Protein AF-A0AA43T2E6-F1 (afdb_monomer_lite)

Sequence (96 aa):
MLLEVAVVFSLVVLASSLAYFTCVEHPRFLGDGKAKGLSLWCACLSMLTALVEFTRLFTTGGIIPMLCGLMWMATAAIWMWIHHSENGSDVDGGAR

Radius of gyration: 15.93 Å; chains: 1; bounding box: 41×24×47 Å

Organism: NCBI:txid630129

Structure (mmCIF, N/CA/C/O backbone):
data_AF-A0AA43T2E6-F1
#
_entry.id   AF-A0AA43T2E6-F1
#
loop_
_atom_site.group_PDB
_atom_site.id
_atom_site.type_symbol
_atom_site.label_atom_id
_atom_site.label_alt_id
_atom_site.label_comp_id
_atom_site.label_asym_id
_atom_site.label_entity_id
_atom_site.label_seq_id
_atom_site.pdbx_PDB_ins_code
_atom_site.Cartn_x
_atom_site.Cartn_y
_atom_site.Cartn_z
_atom_site.occupancy
_atom_site.B_iso_or_equiv
_atom_site.auth_seq_id
_atom_site.auth_comp_id
_atom_site.auth_asym_id
_atom_site.auth_atom_id
_atom_site.pdbx_PDB_model_num
ATOM 1 N N . MET A 1 1 ? -16.432 -7.448 7.338 1.00 67.12 1 MET A N 1
ATOM 2 C CA . MET A 1 1 ? -16.328 -6.298 6.413 1.00 67.12 1 MET A CA 1
ATOM 3 C C . MET A 1 1 ? -14.937 -5.666 6.368 1.00 67.12 1 MET A C 1
ATOM 5 O O . MET A 1 1 ? -14.222 -5.987 5.436 1.00 67.12 1 MET A O 1
ATOM 9 N N . LEU A 1 2 ? -14.484 -4.833 7.323 1.00 69.75 2 LEU A N 1
ATOM 10 C CA . LEU A 1 2 ? -13.178 -4.138 7.179 1.00 69.75 2 LEU A CA 1
ATOM 11 C C . LEU A 1 2 ? -11.959 -5.080 7.068 1.00 69.75 2 LEU A C 1
ATOM 13 O O . LEU A 1 2 ? -11.050 -4.807 6.293 1.00 69.75 2 LEU A O 1
ATOM 17 N N . LEU A 1 3 ? -11.955 -6.202 7.799 1.00 73.69 3 LEU A N 1
ATOM 18 C CA . LEU A 1 3 ? -10.898 -7.221 7.694 1.00 73.69 3 LEU A CA 1
ATOM 19 C C . LEU A 1 3 ? -10.893 -7.907 6.317 1.00 73.69 3 LEU A C 1
ATOM 21 O O . LEU A 1 3 ? -9.833 -8.091 5.736 1.00 73.69 3 LEU A O 1
ATOM 25 N N . GLU A 1 4 ? -12.062 -8.240 5.771 1.00 78.56 4 GLU A N 1
ATOM 26 C CA . GLU A 1 4 ? -12.173 -8.863 4.443 1.00 78.56 4 GLU A CA 1
ATOM 27 C C . GLU A 1 4 ? -11.682 -7.913 3.348 1.00 78.56 4 GLU A C 1
ATOM 29 O O . GLU A 1 4 ? -10.933 -8.319 2.467 1.00 78.56 4 GLU A O 1
ATOM 34 N N . VAL A 1 5 ? -12.034 -6.630 3.451 1.00 76.94 5 VAL A N 1
ATOM 35 C CA . VAL A 1 5 ? -11.578 -5.586 2.527 1.00 76.94 5 VAL A CA 1
ATOM 36 C C . VAL A 1 5 ? -10.054 -5.427 2.581 1.00 76.94 5 VAL A C 1
ATOM 38 O O . VAL A 1 5 ? -9.410 -5.395 1.535 1.00 76.94 5 VAL A O 1
ATOM 41 N N . ALA A 1 6 ? -9.458 -5.404 3.779 1.00 73.56 6 ALA A N 1
ATOM 42 C CA . ALA A 1 6 ? -8.004 -5.340 3.939 1.00 73.56 6 ALA A CA 1
ATOM 43 C C . ALA A 1 6 ? -7.293 -6.562 3.333 1.00 73.56 6 ALA A C 1
ATOM 45 O O . ALA A 1 6 ? -6.271 -6.414 2.662 1.00 73.56 6 ALA A O 1
ATOM 46 N N . VAL A 1 7 ? -7.849 -7.765 3.515 1.00 78.88 7 VAL A N 1
ATOM 47 C CA . VAL A 1 7 ? -7.310 -9.004 2.930 1.00 78.88 7 VAL A CA 1
ATOM 48 C C . VAL A 1 7 ? -7.379 -8.966 1.404 1.00 78.88 7 VAL A C 1
ATOM 50 O O . VAL A 1 7 ? -6.387 -9.271 0.746 1.00 78.88 7 VAL A O 1
ATOM 53 N N . VAL A 1 8 ? -8.511 -8.545 0.833 1.00 81.50 8 VAL A N 1
ATOM 54 C CA . VAL A 1 8 ? -8.670 -8.426 -0.623 1.00 81.50 8 VAL A CA 1
ATOM 55 C C . VAL A 1 8 ? -7.667 -7.428 -1.193 1.00 81.50 8 VAL A C 1
ATOM 57 O O . VAL A 1 8 ? -6.959 -7.766 -2.139 1.00 81.50 8 VAL A O 1
ATOM 60 N N . PHE A 1 9 ? -7.528 -6.239 -0.598 1.00 76.12 9 PHE A N 1
ATOM 61 C CA . PHE A 1 9 ? -6.536 -5.272 -1.068 1.00 76.12 9 PHE A CA 1
ATOM 62 C C . PHE A 1 9 ? -5.105 -5.808 -0.960 1.00 76.12 9 PHE A C 1
ATOM 64 O O . PHE A 1 9 ? -4.333 -5.671 -1.907 1.00 76.12 9 PHE A O 1
ATOM 71 N N . SER A 1 10 ? -4.772 -6.497 0.133 1.00 74.81 10 SER A N 1
ATOM 72 C CA . SER A 1 10 ? -3.453 -7.114 0.322 1.00 74.81 10 SER A CA 1
ATOM 73 C C . SER A 1 10 ? -3.142 -8.154 -0.760 1.00 74.81 10 SER A C 1
ATOM 75 O O . SER A 1 10 ? -2.047 -8.159 -1.321 1.00 74.81 10 SER A O 1
ATOM 77 N N . LEU A 1 11 ? -4.116 -9.010 -1.094 1.00 83.94 11 LEU A N 1
ATOM 78 C CA . LEU A 1 11 ? -3.987 -10.016 -2.152 1.00 83.94 11 LEU A CA 1
ATOM 79 C C . LEU A 1 11 ? -3.811 -9.377 -3.532 1.00 83.94 11 LEU A C 1
ATOM 81 O O . LEU A 1 11 ? -2.978 -9.832 -4.314 1.00 83.94 11 LEU A O 1
ATOM 85 N N . VAL A 1 12 ? -4.558 -8.310 -3.825 1.00 81.44 12 VAL A N 1
ATOM 86 C CA . VAL A 1 12 ? -4.442 -7.589 -5.099 1.00 81.44 12 VAL A CA 1
ATOM 87 C C . VAL A 1 12 ? -3.078 -6.907 -5.214 1.00 81.44 12 VAL A C 1
ATOM 89 O O . VAL A 1 12 ? -2.464 -6.980 -6.279 1.00 81.44 12 VAL A O 1
ATOM 92 N N . VAL A 1 13 ? -2.557 -6.304 -4.138 1.00 78.56 13 VAL A N 1
ATOM 93 C CA . VAL A 1 13 ? -1.203 -5.721 -4.135 1.00 78.56 13 VAL A CA 1
ATOM 94 C C . VAL A 1 13 ? -0.143 -6.799 -4.342 1.00 78.56 13 VAL A C 1
ATOM 96 O O . VAL A 1 13 ? 0.764 -6.603 -5.147 1.00 78.56 13 VAL A O 1
ATOM 99 N N . LEU A 1 14 ? -0.264 -7.956 -3.686 1.00 79.62 14 LEU A N 1
ATOM 100 C CA . LEU A 1 14 ? 0.656 -9.085 -3.869 1.00 79.62 14 LEU A CA 1
ATOM 101 C C . LEU A 1 14 ? 0.638 -9.621 -5.305 1.00 79.62 14 LEU A C 1
ATOM 103 O O . LEU A 1 14 ? 1.696 -9.781 -5.911 1.00 79.62 14 LEU A O 1
ATOM 107 N N . ALA A 1 15 ? -0.547 -9.844 -5.876 1.00 82.88 15 ALA A N 1
ATOM 108 C CA . ALA A 1 15 ? -0.694 -10.298 -7.256 1.00 82.88 15 ALA A CA 1
ATOM 109 C C . ALA A 1 15 ? -0.136 -9.272 -8.255 1.00 82.88 15 ALA A C 1
ATOM 111 O O . ALA A 1 15 ? 0.559 -9.643 -9.198 1.00 82.88 15 ALA A O 1
ATOM 112 N N . SER A 1 16 ? -0.380 -7.981 -8.016 1.00 77.44 16 SER A N 1
ATOM 113 C CA . SER A 1 16 ? 0.149 -6.894 -8.849 1.00 77.44 16 SER A CA 1
ATOM 114 C C . SER A 1 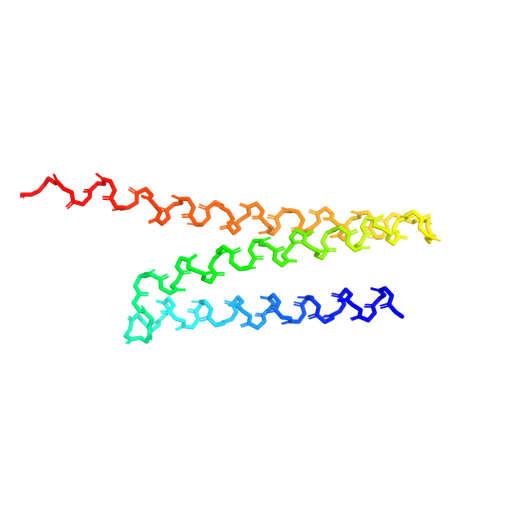16 ? 1.671 -6.772 -8.723 1.00 77.44 16 SER A C 1
ATOM 116 O O . SER A 1 16 ? 2.356 -6.565 -9.718 1.00 77.44 16 SER A O 1
ATOM 118 N N . SER A 1 17 ? 2.225 -6.982 -7.527 1.00 75.56 17 SER A N 1
ATOM 119 C CA . SER A 1 17 ? 3.676 -7.001 -7.298 1.00 75.56 17 SER A CA 1
ATOM 120 C C . SER A 1 17 ? 4.337 -8.174 -8.023 1.00 75.56 17 SER A C 1
ATOM 122 O O . SER A 1 17 ? 5.347 -7.991 -8.695 1.00 75.56 17 SER A O 1
ATOM 124 N N . LEU A 1 18 ? 3.744 -9.369 -7.950 1.00 78.38 18 LEU A N 1
ATOM 125 C CA . LEU A 1 18 ? 4.208 -10.545 -8.693 1.00 78.38 18 LEU A CA 1
ATOM 126 C C . LEU A 1 18 ? 4.125 -10.325 -10.206 1.00 78.38 18 LEU A C 1
ATOM 128 O O . LEU A 1 18 ? 5.059 -10.671 -10.929 1.00 78.38 18 LEU A O 1
ATOM 132 N N . ALA A 1 19 ? 3.044 -9.707 -10.688 1.00 77.44 19 ALA A N 1
ATOM 133 C CA . ALA A 1 19 ? 2.922 -9.314 -12.085 1.00 77.44 19 ALA A CA 1
ATOM 134 C C . ALA A 1 19 ? 4.038 -8.334 -12.478 1.00 77.44 19 ALA A C 1
ATOM 136 O O . ALA A 1 19 ? 4.701 -8.545 -13.484 1.00 77.44 19 ALA A O 1
ATOM 137 N N . TYR A 1 20 ? 4.326 -7.320 -11.661 1.00 70.50 20 TYR A N 1
ATOM 138 C CA . TYR A 1 20 ? 5.427 -6.391 -11.918 1.00 70.50 20 TYR A CA 1
ATOM 139 C C . TYR A 1 20 ? 6.789 -7.102 -11.981 1.00 70.50 20 TYR A C 1
ATOM 141 O O . TYR A 1 20 ? 7.506 -6.940 -12.963 1.00 70.50 20 TYR A O 1
ATOM 149 N N . PHE A 1 21 ? 7.129 -7.946 -11.002 1.00 71.38 21 PHE A N 1
ATOM 150 C CA . PHE A 1 21 ? 8.409 -8.670 -10.996 1.00 71.38 21 PHE A CA 1
ATOM 151 C C . PHE A 1 21 ? 8.553 -9.630 -12.179 1.00 71.38 21 PHE A C 1
ATOM 153 O O . PHE A 1 21 ? 9.588 -9.633 -12.838 1.00 71.38 21 PHE A O 1
ATOM 160 N N . THR A 1 22 ? 7.503 -10.385 -12.510 1.00 72.25 22 THR A N 1
ATOM 161 C CA . THR A 1 22 ? 7.511 -11.257 -13.699 1.00 72.25 22 THR A CA 1
ATOM 162 C C . THR A 1 22 ? 7.662 -10.465 -14.999 1.00 72.25 22 THR A C 1
ATOM 164 O O . THR A 1 22 ? 8.285 -10.947 -15.943 1.00 72.25 22 THR A O 1
ATOM 167 N N . CYS A 1 23 ? 7.155 -9.232 -15.045 1.00 66.50 23 CYS A N 1
ATOM 168 C CA . CYS A 1 23 ? 7.323 -8.330 -16.183 1.00 66.50 23 CYS A CA 1
ATOM 169 C C . CYS A 1 23 ? 8.729 -7.725 -16.270 1.00 66.50 23 CYS A C 1
ATOM 171 O O . CYS A 1 23 ? 9.250 -7.584 -17.373 1.00 66.50 23 CYS A O 1
ATOM 173 N N . VAL A 1 24 ? 9.360 -7.406 -15.137 1.00 64.44 24 VAL A N 1
ATOM 174 C CA . VAL A 1 24 ? 10.758 -6.943 -15.086 1.00 64.44 24 VAL A CA 1
ATOM 175 C C . VAL A 1 24 ? 11.721 -8.067 -15.481 1.00 64.44 24 VAL A C 1
ATOM 177 O O . VAL A 1 24 ? 12.676 -7.829 -16.217 1.00 64.44 24 VAL A O 1
ATOM 180 N N . GLU A 1 25 ? 11.459 -9.301 -15.046 1.00 65.81 25 GLU A N 1
ATOM 181 C CA . GLU A 1 25 ? 12.295 -10.468 -15.364 1.00 65.81 25 GLU A CA 1
ATOM 182 C C . GLU A 1 25 ? 12.105 -10.954 -16.814 1.00 65.81 25 GLU A C 1
ATOM 184 O O . GLU A 1 25 ? 13.025 -11.493 -17.435 1.00 65.81 25 GLU A O 1
ATOM 189 N N . HIS A 1 26 ? 10.937 -10.682 -17.406 1.00 60.91 26 HIS A N 1
ATOM 190 C CA . HIS A 1 26 ? 10.656 -10.893 -18.823 1.00 60.91 26 HIS A CA 1
ATOM 191 C C . HIS A 1 26 ? 10.248 -9.584 -19.527 1.00 60.91 26 HIS A C 1
ATOM 193 O O . HIS A 1 26 ? 9.074 -9.413 -19.881 1.00 60.91 26 HIS A O 1
ATOM 199 N N . PRO A 1 27 ? 11.217 -8.704 -19.862 1.00 54.56 27 PRO A N 1
ATOM 200 C CA . PRO A 1 27 ? 10.961 -7.377 -20.443 1.00 54.56 27 PRO A CA 1
ATOM 201 C C . PRO A 1 27 ? 10.263 -7.410 -21.815 1.00 54.56 27 PRO A C 1
ATOM 203 O O . PRO A 1 27 ? 9.848 -6.385 -22.343 1.00 54.56 27 PRO A O 1
ATOM 206 N N . ARG A 1 28 ? 10.090 -8.596 -22.416 1.00 55.66 28 ARG A N 1
ATOM 207 C CA . ARG A 1 28 ? 9.325 -8.786 -23.658 1.00 55.66 28 ARG A CA 1
ATOM 208 C C . ARG A 1 28 ? 7.806 -8.651 -23.496 1.00 55.66 28 ARG A C 1
ATOM 210 O O . ARG A 1 28 ? 7.131 -8.538 -24.516 1.00 55.66 28 ARG A O 1
ATOM 217 N N . PHE A 1 29 ? 7.257 -8.696 -22.279 1.00 53.97 29 PHE A N 1
ATOM 218 C CA . PHE A 1 29 ? 5.800 -8.757 -22.072 1.00 53.97 29 PHE A CA 1
ATOM 219 C C . PHE A 1 29 ? 5.135 -7.422 -21.711 1.00 53.97 29 PHE A C 1
ATOM 221 O O . PHE A 1 29 ? 3.951 -7.242 -22.009 1.00 53.97 29 PHE A O 1
ATOM 228 N N . LEU A 1 30 ? 5.863 -6.467 -21.126 1.00 54.56 30 LEU A N 1
ATOM 229 C CA . LEU A 1 30 ? 5.329 -5.156 -20.756 1.00 54.56 30 LEU A CA 1
ATOM 230 C C . LEU A 1 30 ? 6.229 -4.055 -21.314 1.00 54.56 30 LEU A C 1
ATOM 232 O O . LEU A 1 30 ? 7.378 -3.937 -20.916 1.00 54.56 30 LEU A O 1
ATOM 236 N N . GLY A 1 31 ? 5.697 -3.233 -22.220 1.00 60.38 31 GLY A N 1
ATOM 237 C CA . GLY A 1 31 ? 6.362 -1.981 -22.587 1.00 60.38 31 GLY A CA 1
ATOM 238 C C . GLY A 1 31 ? 6.440 -1.035 -21.384 1.00 60.38 31 GLY A C 1
ATOM 239 O O . GLY A 1 31 ? 5.548 -1.067 -20.530 1.00 60.38 31 GLY A O 1
ATOM 240 N N . ASP A 1 32 ? 7.463 -0.178 -21.347 1.00 62.62 32 ASP A N 1
ATOM 241 C CA . ASP A 1 32 ? 7.821 0.681 -20.203 1.00 62.62 32 ASP A CA 1
ATOM 242 C C . ASP A 1 32 ? 6.633 1.459 -19.602 1.00 62.62 32 ASP A C 1
ATOM 244 O O . ASP A 1 32 ? 6.504 1.595 -18.386 1.00 62.62 32 ASP A O 1
ATOM 248 N N . GLY A 1 33 ? 5.673 1.893 -20.428 1.00 63.09 33 GLY A N 1
ATOM 249 C CA . GLY A 1 33 ? 4.472 2.596 -19.957 1.00 63.09 33 GLY A CA 1
ATOM 250 C C . GLY A 1 33 ? 3.523 1.755 -19.086 1.00 63.09 33 GLY A C 1
ATOM 251 O O . GLY A 1 33 ? 2.844 2.296 -18.214 1.00 63.09 33 GLY A O 1
ATOM 252 N N . LYS A 1 34 ? 3.469 0.430 -19.280 1.00 67.19 34 LYS A N 1
ATOM 253 C CA . LYS A 1 34 ? 2.624 -0.461 -18.465 1.00 67.19 34 LYS A CA 1
ATOM 254 C C . LYS A 1 34 ? 3.264 -0.796 -17.120 1.00 67.19 34 LYS A C 1
ATOM 256 O O . LYS A 1 34 ? 2.526 -0.953 -16.151 1.00 67.19 34 LYS A O 1
ATOM 261 N N . ALA A 1 35 ? 4.595 -0.869 -17.052 1.00 67.38 35 ALA A N 1
ATOM 262 C CA . ALA A 1 35 ? 5.323 -1.069 -15.797 1.00 67.38 35 ALA A CA 1
ATOM 263 C C . ALA A 1 35 ? 5.133 0.138 -14.862 1.00 67.38 35 ALA A C 1
ATOM 265 O O . ALA A 1 35 ? 4.722 -0.040 -13.714 1.00 67.38 35 ALA A O 1
ATOM 266 N N . LYS A 1 36 ? 5.241 1.359 -15.410 1.00 69.00 36 LYS A N 1
ATOM 267 C CA . LYS A 1 36 ? 4.946 2.620 -14.703 1.00 69.00 36 LYS A CA 1
ATOM 268 C C . LYS A 1 36 ? 3.512 2.707 -14.180 1.00 69.00 36 LYS A C 1
ATOM 270 O O . LYS A 1 36 ? 3.270 3.165 -13.064 1.00 69.00 36 LYS A O 1
ATOM 275 N N . GLY A 1 37 ? 2.541 2.275 -14.986 1.00 72.31 37 GLY A N 1
ATOM 276 C CA . GLY A 1 37 ? 1.139 2.226 -14.565 1.00 72.31 37 GLY A CA 1
ATOM 277 C C . GLY A 1 37 ? 0.913 1.237 -13.420 1.00 72.31 37 GLY A C 1
ATOM 278 O O . GLY A 1 37 ? 0.163 1.532 -12.490 1.00 72.31 37 GLY A O 1
ATOM 279 N N . LEU A 1 38 ? 1.599 0.090 -13.455 1.00 75.25 38 LEU A N 1
ATOM 280 C CA . LEU A 1 38 ? 1.538 -0.917 -12.397 1.00 75.25 38 LEU A CA 1
ATOM 281 C C . LEU A 1 38 ? 2.188 -0.434 -11.095 1.00 75.25 38 LEU A C 1
ATOM 283 O O . LEU A 1 38 ? 1.629 -0.681 -10.028 1.00 75.25 38 LEU A O 1
ATOM 287 N N . SER A 1 39 ? 3.317 0.281 -11.166 1.00 75.69 39 SER A N 1
ATOM 288 C CA . SER A 1 39 ? 3.983 0.818 -9.974 1.00 75.69 39 SER A CA 1
ATOM 289 C C . SER A 1 39 ? 3.119 1.863 -9.259 1.00 75.69 39 SER A C 1
ATOM 291 O O . SER A 1 39 ? 2.937 1.787 -8.040 1.00 75.69 39 SER A O 1
ATOM 293 N N . LEU A 1 40 ? 2.469 2.761 -10.010 1.00 78.06 40 LEU A N 1
ATOM 294 C CA . LEU A 1 40 ? 1.501 3.717 -9.458 1.00 78.06 40 LEU A CA 1
ATOM 295 C C . LEU A 1 40 ? 0.254 3.015 -8.889 1.00 78.06 40 LEU A C 1
ATOM 297 O O . LEU A 1 40 ? -0.223 3.364 -7.809 1.00 78.06 40 LEU A O 1
ATOM 301 N N . TRP A 1 41 ? -0.253 1.992 -9.584 1.00 79.38 41 TRP A N 1
ATOM 302 C CA . TRP A 1 41 ? -1.396 1.196 -9.131 1.00 79.38 41 TRP A CA 1
ATOM 303 C C . TRP A 1 41 ? -1.118 0.509 -7.786 1.00 79.38 41 TRP A C 1
ATOM 305 O O . TRP A 1 41 ? -1.924 0.600 -6.857 1.00 79.38 41 TRP A O 1
ATOM 315 N N . CYS A 1 42 ? 0.057 -0.110 -7.643 1.00 79.06 42 CYS A N 1
ATOM 316 C CA . CYS A 1 42 ? 0.503 -0.719 -6.393 1.00 79.06 42 CYS A CA 1
ATOM 317 C C . CYS A 1 42 ? 0.677 0.306 -5.259 1.00 79.06 42 CYS A C 1
ATOM 319 O O . CYS A 1 42 ? 0.315 0.009 -4.115 1.00 79.06 42 CYS A O 1
ATOM 321 N N . ALA A 1 43 ? 1.172 1.515 -5.555 1.00 82.25 43 ALA A N 1
ATOM 322 C CA . ALA A 1 43 ? 1.264 2.600 -4.576 1.00 82.25 43 ALA A CA 1
ATOM 323 C C . ALA A 1 43 ? -0.122 3.031 -4.068 1.00 82.25 43 ALA A C 1
ATOM 3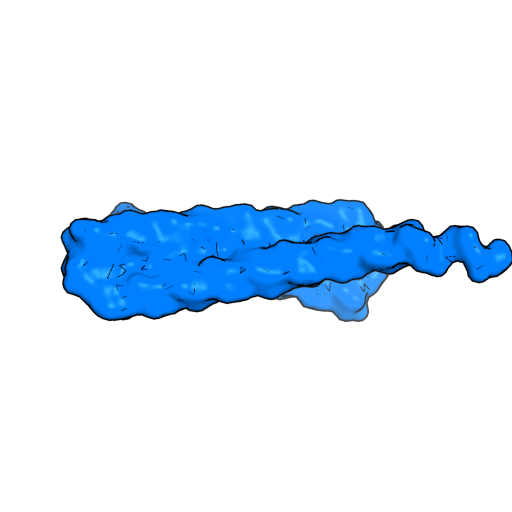25 O O . ALA A 1 43 ? -0.345 3.097 -2.856 1.00 82.25 43 ALA A O 1
ATOM 326 N N . CYS A 1 44 ? -1.073 3.265 -4.981 1.00 81.88 44 CYS A N 1
ATOM 327 C CA . CYS A 1 44 ? -2.441 3.654 -4.638 1.00 81.88 44 CYS A CA 1
ATOM 328 C C . CYS A 1 44 ? -3.151 2.587 -3.799 1.00 81.88 44 CYS A C 1
ATOM 330 O O . CYS A 1 44 ? -3.758 2.909 -2.778 1.00 81.88 44 CYS A O 1
ATOM 332 N N . LEU A 1 45 ? -3.048 1.314 -4.187 1.00 81.06 45 LEU A N 1
ATOM 333 C CA . LEU A 1 45 ? -3.644 0.220 -3.423 1.00 81.06 45 LEU A CA 1
ATOM 334 C C . LEU A 1 45 ? -3.012 0.077 -2.035 1.00 81.06 45 LEU A C 1
ATOM 336 O O . LEU A 1 45 ? -3.734 -0.127 -1.065 1.00 81.06 45 LEU A O 1
ATOM 340 N N . SER A 1 46 ? -1.695 0.250 -1.912 1.00 83.44 46 SER A N 1
ATOM 341 C CA . SER A 1 46 ? -1.013 0.218 -0.612 1.00 83.44 46 SER A CA 1
ATOM 342 C C . SER A 1 46 ? -1.492 1.349 0.310 1.00 83.44 46 SER A C 1
ATOM 344 O O . SER A 1 46 ? -1.749 1.107 1.488 1.00 83.44 46 SER A O 1
ATOM 346 N N . MET A 1 47 ? -1.711 2.561 -0.218 1.00 83.19 47 MET A N 1
ATOM 347 C CA . MET A 1 47 ? -2.308 3.662 0.556 1.00 83.19 47 MET A CA 1
ATOM 348 C C . MET A 1 47 ? -3.752 3.368 0.981 1.00 83.19 47 MET A C 1
ATOM 350 O O . MET A 1 47 ? -4.121 3.645 2.122 1.00 83.19 47 MET A O 1
ATOM 354 N N . LEU A 1 48 ? -4.570 2.788 0.096 1.00 82.38 48 LEU A N 1
ATOM 355 C CA . LEU A 1 48 ? -5.943 2.398 0.433 1.00 82.38 48 LEU A CA 1
ATOM 356 C C . LEU A 1 48 ? -5.967 1.333 1.538 1.00 82.38 48 LEU A C 1
ATOM 358 O O . LEU A 1 48 ? -6.735 1.469 2.490 1.00 82.38 48 LEU A O 1
ATOM 362 N N . THR A 1 49 ? -5.090 0.327 1.476 1.00 79.88 49 THR A N 1
ATOM 363 C CA . THR A 1 49 ? -4.963 -0.682 2.540 1.00 79.88 49 THR A CA 1
ATOM 364 C C . THR A 1 49 ? -4.518 -0.053 3.859 1.00 79.88 49 THR A C 1
ATOM 366 O O . THR A 1 49 ? -5.088 -0.365 4.904 1.00 79.88 49 THR A O 1
ATOM 369 N N . ALA A 1 50 ? -3.563 0.885 3.824 1.00 83.50 50 ALA A N 1
ATOM 370 C CA . ALA A 1 50 ? -3.138 1.622 5.010 1.00 83.50 50 ALA A CA 1
ATOM 371 C C . ALA A 1 50 ? -4.306 2.388 5.649 1.00 83.50 50 ALA A C 1
ATOM 373 O O . ALA A 1 50 ? -4.512 2.296 6.857 1.00 83.50 50 ALA A O 1
ATOM 374 N N . LEU A 1 51 ? -5.113 3.094 4.849 1.00 83.50 51 LEU A N 1
ATOM 375 C CA . LEU A 1 51 ? -6.296 3.815 5.329 1.00 83.50 51 LEU A CA 1
ATOM 376 C C . LEU A 1 51 ? -7.332 2.880 5.958 1.00 83.50 51 LEU A C 1
ATOM 378 O O . LEU A 1 51 ? -7.914 3.224 6.988 1.00 83.50 51 LEU A O 1
ATOM 382 N N . VAL A 1 52 ? -7.546 1.693 5.385 1.00 83.75 52 VAL A N 1
ATOM 383 C CA . VAL A 1 52 ? -8.444 0.683 5.965 1.00 83.75 52 VAL A CA 1
ATOM 384 C C . VAL A 1 52 ? -7.912 0.210 7.317 1.00 83.75 52 VAL A C 1
ATOM 386 O O . VAL A 1 52 ? -8.674 0.164 8.280 1.00 83.75 52 VAL A O 1
ATOM 389 N N . GLU A 1 53 ? -6.617 -0.078 7.435 1.00 82.31 53 GLU A N 1
ATOM 390 C CA . GLU A 1 53 ? -5.996 -0.511 8.694 1.00 82.31 53 GLU A CA 1
ATOM 391 C C . GLU A 1 53 ? -5.981 0.601 9.758 1.00 82.31 53 GLU A C 1
ATOM 393 O O . GLU A 1 53 ? -6.298 0.346 10.921 1.00 82.31 53 GLU A O 1
ATOM 398 N N . PHE A 1 54 ? -5.758 1.861 9.374 1.00 80.44 54 PHE A N 1
ATOM 399 C CA . PHE A 1 54 ? -5.934 3.002 10.280 1.00 80.44 54 PHE A CA 1
ATOM 400 C C . PHE A 1 54 ? -7.398 3.202 10.680 1.00 80.44 54 PHE A C 1
ATOM 402 O O . PHE A 1 54 ? -7.686 3.492 11.834 1.00 80.44 54 PHE A O 1
ATOM 409 N N . THR A 1 55 ? -8.355 2.982 9.780 1.00 82.31 55 THR A N 1
ATOM 410 C CA . THR A 1 55 ? -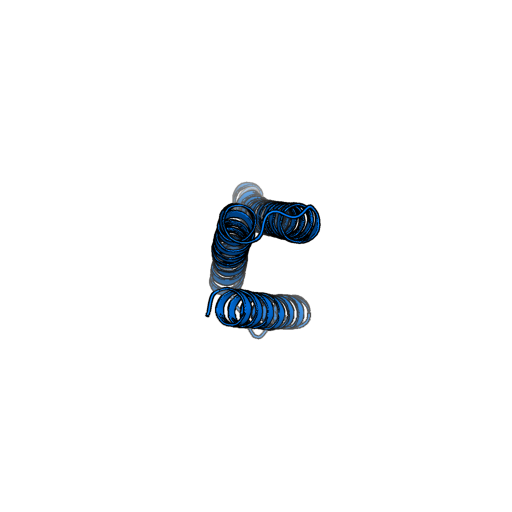9.783 3.006 10.143 1.00 82.31 55 THR A CA 1
ATOM 411 C C . THR A 1 55 ? -10.098 1.884 11.136 1.00 82.31 55 THR A C 1
ATOM 413 O O . THR A 1 55 ? -10.818 2.083 12.117 1.00 82.31 55 THR A O 1
ATOM 416 N N . ARG A 1 56 ? -9.488 0.707 10.949 1.00 75.88 56 ARG A N 1
ATOM 417 C CA . ARG A 1 56 ? -9.593 -0.407 11.895 1.00 75.88 56 ARG A CA 1
ATOM 418 C C . ARG A 1 56 ? -9.002 -0.063 13.256 1.00 75.88 56 ARG A C 1
ATOM 420 O O . ARG A 1 56 ? -9.632 -0.425 14.249 1.00 75.88 56 ARG A O 1
ATOM 427 N N . LEU A 1 57 ? -7.893 0.679 13.321 1.00 81.12 57 LEU A N 1
ATOM 428 C CA . LEU A 1 57 ? -7.329 1.208 14.569 1.00 81.12 57 LEU A CA 1
ATOM 429 C C . LEU A 1 57 ? -8.389 1.937 15.401 1.00 81.12 57 LEU A C 1
ATOM 431 O O . LEU A 1 57 ? -8.550 1.628 16.579 1.00 81.12 57 LEU A O 1
ATOM 435 N N . PHE A 1 58 ? -9.139 2.854 14.782 1.00 76.62 58 PHE A N 1
ATOM 436 C CA . PHE A 1 58 ? -10.178 3.625 15.470 1.00 76.62 58 PHE A CA 1
ATOM 437 C C . PHE A 1 58 ? -11.353 2.758 15.937 1.00 76.62 58 PHE A C 1
ATOM 439 O O . PHE A 1 58 ? -11.948 3.047 16.969 1.00 76.62 58 PHE A O 1
ATOM 446 N N . THR A 1 59 ? -11.679 1.686 15.206 1.00 77.88 59 THR A N 1
ATOM 447 C CA . THR A 1 59 ? -12.801 0.793 15.564 1.00 77.88 59 THR A CA 1
ATOM 448 C C . THR A 1 59 ? -12.453 -0.285 16.590 1.00 77.88 59 THR A C 1
ATOM 450 O O . THR A 1 59 ? -13.302 -0.649 17.395 1.00 77.88 59 THR A O 1
ATOM 453 N N . THR A 1 60 ? -11.234 -0.829 16.553 1.00 72.31 60 THR A N 1
ATOM 454 C CA . THR A 1 60 ? -10.843 -1.999 17.361 1.00 72.31 60 THR A CA 1
ATOM 455 C C . THR A 1 60 ? -9.853 -1.677 18.471 1.00 72.31 60 THR A C 1
ATOM 457 O O . THR A 1 60 ? -9.735 -2.484 19.383 1.00 72.31 60 THR A O 1
ATOM 460 N N . GLY A 1 61 ? -9.184 -0.517 18.427 1.00 64.81 61 GLY A N 1
ATOM 461 C CA . GLY A 1 61 ? -8.238 -0.073 19.451 1.00 64.81 61 GLY A CA 1
ATOM 462 C C . GLY A 1 61 ? -7.111 -1.081 19.682 1.00 64.81 61 GLY A C 1
ATOM 463 O O . GLY A 1 61 ? -7.187 -1.910 20.582 1.00 64.81 61 GLY A O 1
ATOM 464 N N . GLY A 1 62 ? -6.037 -1.023 18.890 1.00 77.38 62 GLY A N 1
ATOM 465 C CA . GLY A 1 62 ? -4.929 -1.965 19.061 1.00 77.38 62 GLY A CA 1
ATOM 466 C C . GLY A 1 62 ? -3.654 -1.590 18.319 1.00 77.38 62 GLY A C 1
ATOM 467 O O . GLY A 1 62 ? -3.681 -0.954 17.276 1.00 77.38 62 GLY A O 1
ATOM 468 N N . ILE A 1 63 ? -2.511 -2.035 18.834 1.00 82.19 63 ILE A N 1
ATOM 469 C CA . ILE A 1 63 ? -1.194 -1.761 18.233 1.00 82.19 63 ILE A CA 1
ATOM 470 C C . ILE A 1 63 ? -1.026 -2.500 16.892 1.00 82.19 63 ILE A C 1
ATOM 472 O O . ILE A 1 63 ? -0.373 -2.001 15.982 1.00 82.19 63 ILE A O 1
ATOM 476 N N . ILE A 1 64 ? -1.661 -3.665 16.735 1.00 79.31 64 ILE A N 1
ATOM 477 C CA . ILE A 1 64 ? -1.561 -4.500 15.527 1.00 79.31 64 ILE A CA 1
ATOM 478 C C . ILE A 1 64 ? -2.036 -3.761 14.257 1.00 79.31 64 ILE A C 1
ATOM 480 O O . ILE A 1 64 ? -1.245 -3.673 13.316 1.00 79.31 64 ILE A O 1
ATOM 484 N N . PRO A 1 65 ? -3.253 -3.180 14.197 1.00 77.19 65 PRO A N 1
ATOM 485 C CA . PRO A 1 65 ? -3.683 -2.408 13.026 1.00 77.19 65 PRO A CA 1
ATOM 486 C C . PRO A 1 65 ? -2.831 -1.151 12.785 1.00 77.19 65 PRO A C 1
ATOM 488 O O . PRO A 1 65 ? -2.657 -0.748 11.638 1.00 77.19 65 PRO A O 1
ATOM 491 N N . MET A 1 66 ? -2.228 -0.566 13.830 1.00 77.94 66 MET A N 1
ATOM 492 C CA . MET A 1 66 ? -1.290 0.556 13.676 1.00 77.94 66 MET A CA 1
ATOM 493 C C . MET A 1 66 ? -0.027 0.134 12.920 1.00 77.94 66 MET A C 1
ATOM 495 O O . MET A 1 66 ? 0.355 0.772 11.941 1.00 77.94 66 MET A O 1
ATOM 499 N N . LEU A 1 67 ? 0.613 -0.951 13.367 1.00 83.19 67 LEU A N 1
ATOM 500 C CA . LEU A 1 67 ? 1.823 -1.485 12.740 1.00 83.19 67 LEU A CA 1
ATOM 501 C C . LEU A 1 67 ? 1.540 -1.963 11.312 1.00 83.19 67 LEU A C 1
ATOM 503 O O . LEU A 1 67 ? 2.344 -1.723 10.415 1.00 83.19 67 LEU A O 1
ATOM 507 N N . CYS A 1 68 ? 0.374 -2.574 11.093 1.00 82.12 68 CYS A N 1
ATOM 508 C CA . CYS A 1 68 ? -0.082 -2.983 9.770 1.00 82.12 68 CYS A CA 1
ATOM 509 C C . CYS A 1 68 ? -0.247 -1.772 8.836 1.00 82.12 68 CYS A C 1
ATOM 511 O O . CYS A 1 68 ? 0.312 -1.758 7.742 1.00 82.12 68 CYS A O 1
ATOM 513 N N . GLY A 1 69 ? -0.932 -0.712 9.282 1.00 82.56 69 GLY A N 1
ATOM 514 C CA . GLY A 1 69 ? -1.085 0.523 8.509 1.00 82.56 69 GLY A CA 1
ATOM 515 C C . GLY A 1 69 ? 0.252 1.187 8.161 1.00 82.56 69 GLY A C 1
ATOM 516 O O . GLY A 1 69 ? 0.455 1.610 7.024 1.00 82.56 69 GLY A O 1
ATOM 517 N N . LEU A 1 70 ? 1.200 1.216 9.105 1.00 84.88 70 LEU A N 1
ATOM 518 C CA . LEU A 1 70 ? 2.555 1.732 8.870 1.00 84.88 70 LEU A CA 1
ATOM 519 C C . LEU A 1 70 ? 3.338 0.893 7.853 1.00 84.88 70 LEU A C 1
ATOM 521 O O . LEU A 1 70 ? 4.023 1.459 7.002 1.00 84.88 70 LEU A O 1
ATOM 525 N N . MET A 1 71 ? 3.215 -0.435 7.903 1.00 87.94 71 MET A N 1
ATOM 526 C CA . MET A 1 71 ? 3.828 -1.329 6.918 1.00 87.94 71 MET A CA 1
ATOM 527 C C . MET A 1 71 ? 3.321 -1.014 5.505 1.00 87.94 71 MET A C 1
ATOM 529 O O . MET A 1 71 ? 4.126 -0.848 4.594 1.00 87.94 71 MET A O 1
ATOM 533 N N . TRP A 1 72 ? 2.009 -0.835 5.333 1.00 84.62 72 TRP A N 1
ATOM 534 C CA . TRP A 1 72 ? 1.418 -0.484 4.038 1.00 84.62 72 TRP A CA 1
ATOM 535 C C . TRP A 1 72 ? 1.821 0.908 3.543 1.00 84.62 72 TRP A C 1
ATOM 537 O O . TRP A 1 72 ? 2.036 1.091 2.344 1.00 84.62 72 TRP A O 1
ATOM 547 N N . MET A 1 73 ? 2.004 1.875 4.446 1.00 85.94 73 MET A N 1
ATOM 548 C CA . MET A 1 73 ? 2.573 3.181 4.091 1.00 85.94 73 MET A CA 1
ATOM 549 C C . MET A 1 73 ? 4.023 3.067 3.614 1.00 85.94 73 MET A C 1
ATOM 551 O O . MET A 1 73 ? 4.393 3.707 2.630 1.00 85.94 73 MET A O 1
ATOM 555 N N . ALA A 1 74 ? 4.839 2.228 4.259 1.00 86.25 74 ALA A N 1
ATOM 556 C CA . ALA A 1 74 ? 6.198 1.958 3.802 1.00 86.25 74 ALA A CA 1
ATOM 557 C C . ALA A 1 74 ? 6.194 1.289 2.417 1.00 86.25 74 ALA A C 1
ATOM 559 O O . ALA A 1 74 ? 6.950 1.693 1.537 1.00 86.25 74 ALA A O 1
ATOM 560 N N . THR A 1 75 ? 5.293 0.331 2.177 1.00 81.75 75 THR A N 1
ATOM 561 C CA . THR A 1 75 ? 5.111 -0.293 0.858 1.00 81.75 75 THR A CA 1
ATOM 562 C C . THR A 1 75 ? 4.700 0.727 -0.207 1.00 81.75 75 THR A C 1
ATOM 564 O O . THR A 1 75 ? 5.277 0.733 -1.293 1.00 81.75 75 THR A O 1
ATOM 567 N N . ALA A 1 76 ? 3.770 1.638 0.099 1.00 81.75 76 ALA A N 1
ATOM 568 C CA . ALA A 1 76 ? 3.399 2.731 -0.800 1.00 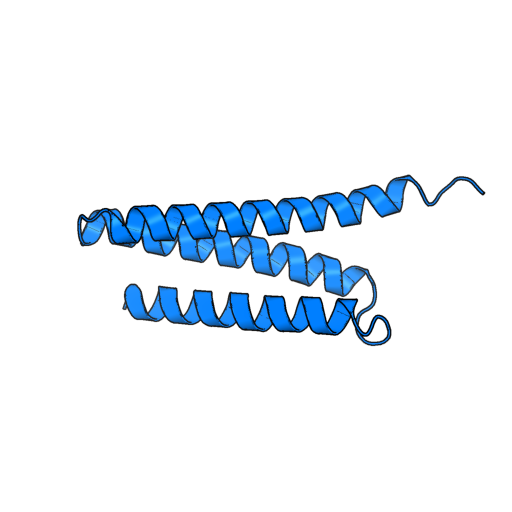81.75 76 ALA A CA 1
ATOM 569 C C . ALA A 1 76 ? 4.592 3.647 -1.119 1.00 81.75 76 ALA A C 1
ATOM 571 O O . ALA A 1 76 ? 4.787 4.014 -2.275 1.00 81.75 76 ALA A O 1
ATOM 572 N N . ALA A 1 77 ? 5.411 3.982 -0.117 1.00 84.44 77 ALA A N 1
ATOM 573 C CA . ALA A 1 77 ? 6.608 4.798 -0.306 1.00 84.44 77 ALA A CA 1
ATOM 574 C C . ALA A 1 77 ? 7.645 4.105 -1.204 1.00 84.44 77 ALA A C 1
ATOM 576 O O . ALA A 1 77 ? 8.225 4.754 -2.071 1.00 84.44 77 ALA A O 1
ATOM 577 N N . ILE A 1 78 ? 7.834 2.790 -1.054 1.00 84.50 78 ILE A N 1
ATOM 578 C CA . ILE A 1 78 ? 8.717 1.996 -1.921 1.00 84.50 78 ILE A CA 1
ATOM 579 C C . ILE A 1 78 ? 8.207 2.016 -3.366 1.00 84.50 78 ILE A C 1
ATOM 581 O O . ILE A 1 78 ? 8.983 2.273 -4.281 1.00 84.50 78 ILE A O 1
ATOM 585 N N . TRP A 1 79 ? 6.907 1.813 -3.587 1.00 82.25 79 TRP A N 1
ATOM 586 C CA . TRP A 1 79 ? 6.326 1.865 -4.932 1.00 82.25 79 TRP A CA 1
ATOM 587 C C . TRP A 1 79 ? 6.405 3.254 -5.565 1.00 82.25 79 TRP A C 1
ATOM 589 O O . TRP A 1 79 ? 6.730 3.367 -6.743 1.00 82.25 79 TRP A O 1
ATOM 599 N N . MET A 1 80 ? 6.178 4.312 -4.784 1.00 80.69 80 MET A N 1
ATOM 600 C CA . MET A 1 80 ? 6.359 5.699 -5.226 1.00 80.69 80 MET A CA 1
ATOM 601 C C . MET A 1 80 ? 7.821 5.994 -5.574 1.00 80.69 80 MET A C 1
ATOM 603 O O . MET A 1 80 ? 8.088 6.676 -6.560 1.00 80.69 80 MET A O 1
ATOM 607 N N . TRP A 1 81 ? 8.769 5.460 -4.800 1.00 80.62 81 TRP A N 1
ATOM 608 C CA . TRP A 1 81 ? 10.197 5.581 -5.084 1.00 80.62 81 TRP A CA 1
ATOM 609 C C . TRP A 1 81 ? 10.581 4.865 -6.380 1.00 80.62 81 TRP A C 1
ATOM 611 O O . TRP A 1 81 ? 11.272 5.448 -7.211 1.00 80.62 81 TRP A O 1
ATOM 621 N N . ILE A 1 82 ? 10.101 3.634 -6.580 1.00 78.44 82 ILE A N 1
ATOM 622 C CA . ILE A 1 82 ? 10.306 2.873 -7.821 1.00 78.44 82 ILE A CA 1
ATOM 623 C C . ILE A 1 82 ? 9.731 3.657 -9.004 1.00 78.44 82 ILE A C 1
ATOM 625 O O . ILE A 1 82 ? 10.452 3.923 -9.960 1.00 78.44 82 ILE A O 1
ATOM 629 N N . HIS A 1 83 ? 8.488 4.126 -8.891 1.00 78.12 83 HIS A N 1
ATOM 630 C CA . HIS A 1 83 ? 7.835 4.927 -9.924 1.00 78.12 83 HIS A CA 1
ATOM 631 C C . HIS A 1 83 ? 8.613 6.213 -10.256 1.00 78.12 83 HIS A C 1
ATOM 633 O O . HIS A 1 83 ? 8.781 6.573 -11.419 1.00 78.12 83 HIS A O 1
ATOM 639 N N . HIS A 1 84 ? 9.128 6.911 -9.239 1.00 75.56 84 HIS A N 1
ATOM 640 C CA . HIS A 1 84 ? 9.945 8.108 -9.434 1.00 75.56 84 HIS A CA 1
ATOM 641 C C . HIS A 1 84 ? 11.305 7.784 -10.072 1.00 75.56 84 HIS A C 1
ATOM 643 O O . HIS A 1 84 ? 11.764 8.511 -10.951 1.00 75.56 84 HIS A O 1
ATOM 649 N N . SER A 1 85 ? 11.944 6.684 -9.668 1.00 70.00 85 SER A N 1
ATOM 650 C CA . SER A 1 85 ? 13.198 6.211 -10.262 1.00 70.00 85 SER A CA 1
ATOM 651 C C . SER A 1 85 ? 13.028 5.858 -11.743 1.00 70.00 85 SER A C 1
ATOM 653 O O . SER A 1 85 ? 13.904 6.182 -12.539 1.00 70.00 85 SER A O 1
ATOM 655 N N . GLU A 1 86 ? 11.898 5.258 -12.125 1.00 64.62 86 GLU A N 1
ATOM 656 C CA . GLU A 1 86 ? 11.546 4.980 -13.527 1.00 64.62 86 GLU A CA 1
ATOM 657 C C . GLU A 1 86 ? 11.256 6.261 -14.340 1.00 64.62 86 GLU A C 1
ATOM 659 O O . GLU A 1 86 ? 11.333 6.256 -15.569 1.00 64.62 86 GLU A O 1
ATOM 664 N N . ASN A 1 87 ? 10.911 7.378 -13.690 1.00 60.03 87 ASN A N 1
ATOM 665 C CA . ASN A 1 87 ? 10.786 8.683 -14.352 1.00 60.03 87 ASN A CA 1
ATOM 666 C C . ASN A 1 87 ? 12.131 9.404 -14.497 1.00 60.03 87 ASN A C 1
ATOM 668 O O . ASN A 1 87 ? 12.323 10.128 -15.470 1.00 60.03 87 ASN A O 1
ATOM 672 N N . GLY A 1 88 ? 13.076 9.192 -13.577 1.00 50.22 88 GLY A N 1
ATOM 673 C CA . GLY A 1 88 ? 14.432 9.739 -13.683 1.00 50.22 88 GLY A CA 1
ATOM 674 C C . GLY A 1 88 ? 15.227 9.168 -14.863 1.00 50.22 88 GLY A C 1
ATOM 675 O O . GLY A 1 88 ? 16.002 9.891 -15.481 1.00 50.22 88 GLY A O 1
ATOM 676 N N . SER A 1 89 ? 14.987 7.908 -15.240 1.00 48.28 89 SER A N 1
ATOM 677 C CA . SER A 1 89 ? 15.643 7.274 -16.393 1.00 48.28 89 SER A CA 1
ATOM 678 C C . SER A 1 89 ? 15.230 7.842 -17.757 1.00 48.28 89 SER A C 1
ATOM 680 O O . SER A 1 89 ? 15.973 7.666 -18.718 1.00 48.28 89 SER A O 1
ATOM 682 N N . ASP A 1 90 ? 14.099 8.551 -17.857 1.00 48.81 90 ASP A N 1
ATOM 683 C CA . ASP A 1 90 ? 13.701 9.236 -19.100 1.00 48.81 90 ASP A CA 1
ATOM 684 C C . ASP A 1 90 ? 14.448 10.569 -19.305 1.00 48.81 90 ASP A C 1
ATOM 686 O O . ASP A 1 90 ? 14.523 11.064 -20.429 1.00 48.81 90 ASP A O 1
ATOM 690 N N . VAL A 1 91 ? 15.028 11.157 -18.249 1.00 47.22 91 VAL A N 1
ATOM 691 C CA . VAL A 1 91 ? 15.701 12.470 -18.327 1.00 47.22 91 VAL A CA 1
ATOM 692 C C . VAL A 1 91 ? 17.185 12.344 -18.708 1.00 47.22 91 VAL A C 1
ATOM 694 O O . VAL A 1 91 ? 17.726 13.254 -19.329 1.00 47.22 91 VAL A O 1
ATOM 697 N N . ASP A 1 92 ? 17.821 11.195 -18.449 1.00 42.50 92 ASP A N 1
ATOM 698 C CA . ASP A 1 92 ? 19.221 10.920 -18.834 1.00 42.50 92 ASP A CA 1
ATOM 699 C C . ASP A 1 92 ? 19.373 10.179 -20.184 1.00 42.50 92 ASP A C 1
ATOM 701 O O . ASP A 1 92 ? 20.485 9.905 -20.638 1.00 42.50 92 ASP A O 1
ATOM 705 N N . GLY A 1 93 ? 18.270 9.882 -20.883 1.00 43.81 93 GLY A N 1
ATOM 706 C CA . GLY A 1 93 ? 18.271 9.200 -22.188 1.00 43.81 93 GLY A CA 1
ATOM 707 C C . GLY A 1 93 ? 18.558 10.090 -23.408 1.00 43.81 93 GLY A C 1
ATOM 708 O O . GLY A 1 93 ? 18.459 9.621 -24.540 1.00 43.81 93 GLY A O 1
ATOM 709 N N . GLY A 1 94 ? 18.890 11.369 -23.202 1.00 39.66 94 GLY A N 1
ATOM 710 C CA . GLY A 1 94 ? 18.981 12.392 -24.24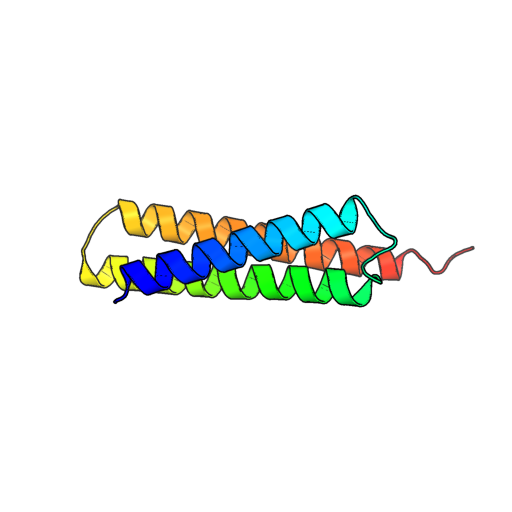9 1.00 39.66 94 GLY A CA 1
ATOM 711 C C . GLY A 1 94 ? 20.352 13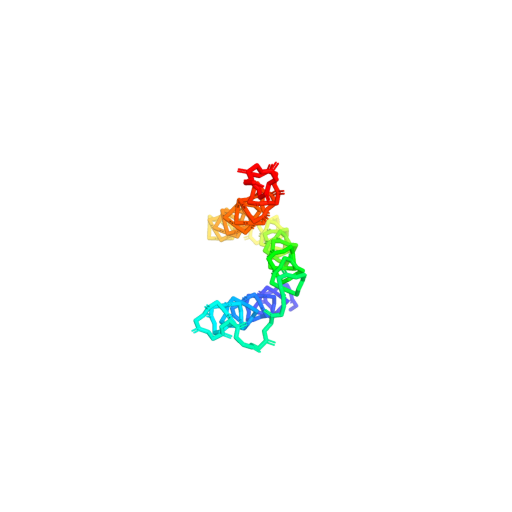.049 -24.411 1.00 39.66 94 GLY A C 1
ATOM 712 O O . GLY A 1 94 ? 20.412 14.253 -24.631 1.00 39.66 94 GLY A O 1
ATOM 713 N N . ALA A 1 95 ? 21.450 12.301 -24.288 1.00 38.56 95 ALA A N 1
ATOM 714 C CA . ALA A 1 95 ? 22.772 12.763 -24.718 1.00 38.56 95 ALA A CA 1
ATOM 715 C C . ALA A 1 95 ? 23.649 11.587 -25.181 1.00 38.56 95 ALA A C 1
ATOM 717 O O . ALA A 1 95 ? 24.542 11.120 -24.473 1.00 38.56 95 ALA A O 1
ATOM 718 N N . ARG A 1 96 ? 23.384 11.107 -26.395 1.00 38.62 96 ARG A N 1
ATOM 719 C CA . ARG A 1 96 ? 24.392 10.485 -27.257 1.00 38.62 96 ARG A CA 1
ATOM 720 C C . ARG A 1 96 ? 24.308 11.108 -28.636 1.00 38.62 96 ARG A C 1
ATOM 722 O O . ARG A 1 96 ? 23.165 11.295 -29.105 1.00 38.62 96 ARG A O 1
#

pLDDT: mean 72.88, std 12.11, range [38.56, 87.94]

Secondary structure (DSSP, 8-state):
-HHHHHHHHHHHHHHHHHHHHHHHHSTTSS-HHHHHHHHHHHHHHHHHHHHHHHHHHHHH--HHHHHHHHHHHHHHHHHHHHHHHHHHTTTSSS--

Foldseek 3Di:
DLVVVLVVLVVVLVVLVVVLVVCVVVVVPDDLVVSLVSLQVSLVSLQVSLVSLVVVCVVPPDVVSVVVSVVSNVSSVVSVVVSVVSVVVVVPPPDD